Protein AF-G4N3B2-F1 (afdb_monomer_lite)

pLDDT: mean 77.23, std 8.87, range [47.75, 88.69]

Structure (mmCIF, N/CA/C/O backbone):
data_AF-G4N3B2-F1
#
_entry.id   AF-G4N3B2-F1
#
loop_
_atom_site.group_PDB
_atom_site.id
_atom_site.type_symbol
_atom_site.label_atom_id
_atom_site.label_alt_id
_atom_site.label_comp_id
_atom_site.label_asym_id
_atom_site.label_entity_id
_atom_site.label_seq_id
_atom_site.pdbx_PDB_ins_code
_atom_site.Cartn_x
_atom_site.Cartn_y
_atom_site.Cartn_z
_atom_site.occupancy
_atom_site.B_iso_or_equiv
_atom_site.auth_seq_id
_atom_site.auth_comp_id
_atom_site.auth_asym_id
_atom_site.auth_atom_id
_atom_site.pdbx_PDB_model_num
ATOM 1 N N . MET A 1 1 ? 13.151 17.001 28.930 1.00 49.22 1 MET A N 1
ATOM 2 C CA . MET A 1 1 ? 12.541 16.003 28.019 1.00 49.22 1 MET A CA 1
ATOM 3 C C . MET A 1 1 ? 11.119 15.711 28.485 1.00 49.22 1 MET A C 1
ATOM 5 O O . MET A 1 1 ? 10.947 15.060 29.506 1.00 49.22 1 MET A O 1
ATOM 9 N N . GLY A 1 2 ? 10.103 16.252 27.807 1.00 47.75 2 GLY A N 1
ATOM 10 C CA . GLY A 1 2 ? 8.700 15.987 28.148 1.00 47.75 2 GLY A CA 1
ATOM 11 C C . GLY A 1 2 ? 8.287 14.597 27.664 1.00 47.75 2 GLY A C 1
ATOM 12 O O . GLY A 1 2 ? 8.437 14.290 26.484 1.00 47.75 2 GLY A O 1
ATOM 13 N N . LYS A 1 3 ? 7.793 13.736 28.561 1.00 58.12 3 LYS A N 1
ATOM 14 C CA . LYS A 1 3 ? 7.193 12.451 28.174 1.00 58.12 3 LYS A CA 1
ATOM 15 C C . LYS A 1 3 ? 5.912 12.746 27.388 1.00 58.12 3 LYS A C 1
ATOM 17 O O . LYS A 1 3 ? 4.936 13.203 27.973 1.00 58.12 3 LYS A O 1
ATOM 22 N N . ILE A 1 4 ? 5.901 12.476 26.082 1.00 57.78 4 ILE A N 1
ATOM 23 C CA . ILE A 1 4 ? 4.668 12.478 25.283 1.00 57.78 4 ILE A CA 1
ATOM 24 C C . ILE A 1 4 ? 3.882 11.222 25.682 1.00 57.78 4 ILE A C 1
ATOM 26 O O . ILE A 1 4 ? 4.074 10.137 25.134 1.00 57.78 4 ILE A O 1
ATOM 30 N N . GLY A 1 5 ? 3.067 11.342 26.728 1.00 59.50 5 GLY A N 1
ATOM 31 C CA . GLY A 1 5 ? 2.179 10.278 27.182 1.00 59.50 5 GLY A CA 1
ATOM 32 C C . GLY A 1 5 ? 0.982 10.137 26.245 1.00 59.50 5 GLY A C 1
ATOM 33 O O . GLY A 1 5 ? 0.386 11.130 25.836 1.00 59.50 5 GLY A O 1
ATOM 34 N N . ARG A 1 6 ? 0.603 8.900 25.909 1.00 66.56 6 ARG A N 1
ATOM 35 C CA . ARG A 1 6 ? -0.674 8.637 25.232 1.00 66.56 6 ARG A CA 1
ATOM 36 C C . ARG A 1 6 ? -1.821 8.829 26.221 1.00 66.56 6 ARG A C 1
ATOM 38 O O . ARG A 1 6 ? -1.871 8.134 27.234 1.00 66.56 6 ARG A O 1
ATOM 45 N N . SER A 1 7 ? -2.759 9.708 25.891 1.00 76.38 7 SER A N 1
ATOM 46 C CA . SER A 1 7 ? -3.965 9.936 26.687 1.00 76.38 7 SER A CA 1
ATOM 47 C C . SER A 1 7 ? -4.991 8.811 26.488 1.00 76.38 7 SER A C 1
ATOM 49 O O . SER A 1 7 ? -5.120 8.239 25.398 1.00 76.38 7 SER A O 1
ATOM 51 N N . LYS A 1 8 ? -5.731 8.477 27.553 1.00 82.81 8 LYS A N 1
ATOM 52 C CA . LYS A 1 8 ? -6.856 7.531 27.522 1.00 82.81 8 LYS A CA 1
ATOM 53 C C . LYS A 1 8 ? -8.129 8.270 27.928 1.00 82.81 8 LYS A C 1
ATOM 55 O O . LYS A 1 8 ? -8.163 8.855 29.004 1.00 82.81 8 LYS A O 1
ATOM 60 N N . LYS A 1 9 ? -9.158 8.237 27.079 1.00 83.31 9 LYS A N 1
ATOM 61 C CA . LYS A 1 9 ? -10.508 8.729 27.397 1.00 83.31 9 LYS A CA 1
ATOM 62 C C . LYS A 1 9 ? -11.452 7.534 27.486 1.00 83.31 9 LYS A C 1
ATOM 64 O O . LYS A 1 9 ? -11.448 6.684 26.595 1.00 83.31 9 LYS A O 1
ATOM 69 N N . SER A 1 10 ? -12.224 7.439 28.563 1.00 85.12 10 SER A N 1
ATOM 70 C CA . SER A 1 10 ? -13.196 6.360 28.740 1.00 85.12 10 SER A CA 1
ATOM 71 C C . SER A 1 10 ? -14.454 6.815 29.458 1.00 85.12 10 SER A C 1
ATOM 73 O O . SER A 1 10 ? -14.372 7.675 30.328 1.00 85.12 10 SER A O 1
ATOM 75 N N . GLY A 1 11 ? -15.585 6.204 29.120 1.00 80.44 11 GLY A N 1
ATOM 76 C CA . GLY A 1 11 ? -16.902 6.538 29.658 1.00 80.44 11 GLY A CA 1
ATOM 77 C C . GLY A 1 11 ? -17.883 5.377 29.500 1.00 80.44 11 GLY A C 1
ATOM 78 O O . GLY A 1 11 ? -17.584 4.396 28.818 1.00 80.44 11 GLY A O 1
ATOM 79 N N . GLY A 1 12 ? -19.024 5.478 30.182 1.00 77.88 12 GLY A N 1
ATOM 80 C CA . GLY A 1 12 ? -20.102 4.488 30.146 1.00 77.88 12 GLY A CA 1
ATOM 81 C C . GLY A 1 12 ? -20.950 4.609 28.880 1.00 77.88 12 GLY A C 1
ATOM 82 O O . GLY A 1 12 ? -20.452 4.389 27.777 1.00 77.88 12 GLY A O 1
ATOM 83 N N . SER A 1 13 ? -22.232 4.928 29.045 1.00 83.69 13 SER A N 1
ATOM 84 C CA . SER A 1 13 ? -23.177 5.158 27.948 1.00 83.69 13 SER A CA 1
ATOM 85 C C . SER A 1 13 ? -23.169 6.614 27.470 1.00 83.69 13 SER A C 1
ATOM 87 O O . SER A 1 13 ? -23.124 7.508 28.313 1.00 83.69 13 SER A O 1
ATOM 89 N N . GLY A 1 14 ? -23.276 6.853 26.159 1.00 78.56 14 GLY A N 1
ATOM 90 C CA . GLY A 1 14 ? -23.438 8.200 25.590 1.00 78.56 14 GLY A CA 1
ATOM 91 C C . GLY A 1 14 ? -22.167 9.050 25.635 1.00 78.56 14 GLY A C 1
ATOM 92 O O . GLY A 1 14 ? -22.231 10.251 25.876 1.00 78.56 14 GLY A O 1
ATOM 93 N N . LEU A 1 15 ? -20.991 8.428 25.515 1.00 81.88 15 LEU A N 1
ATOM 94 C CA . LEU A 1 15 ? -19.733 9.171 25.522 1.00 81.88 15 LEU A CA 1
ATOM 95 C C . LEU A 1 15 ? -19.522 9.826 24.154 1.00 81.88 15 LEU A C 1
ATOM 97 O O . LEU A 1 15 ? -19.340 9.123 23.167 1.00 81.88 15 LEU A O 1
ATOM 101 N N . GLU A 1 16 ? -19.424 11.150 24.132 1.00 85.88 16 GLU A N 1
ATOM 102 C CA . GLU A 1 16 ? -19.048 11.914 22.944 1.00 85.88 16 GLU A CA 1
ATOM 103 C C . GLU A 1 16 ? -17.583 12.352 23.032 1.00 85.88 16 GLU A C 1
ATOM 105 O O . GLU A 1 16 ? -17.129 12.932 24.025 1.00 85.88 16 GLU A O 1
ATOM 110 N N . VAL A 1 17 ? -16.803 12.066 21.990 1.00 82.44 17 VAL A N 1
ATOM 111 C CA . VAL A 1 17 ? -15.395 12.458 21.916 1.00 82.44 17 VAL A CA 1
ATOM 112 C C . VAL A 1 17 ? -15.089 13.100 20.574 1.00 82.44 17 VAL A C 1
ATOM 114 O O . VAL A 1 17 ? -15.015 12.442 19.542 1.00 82.44 17 VAL A O 1
ATOM 117 N N . VAL A 1 18 ? -14.793 14.392 20.604 1.00 84.81 18 VAL A N 1
ATOM 118 C CA . VAL A 1 18 ? -14.355 15.138 19.423 1.00 84.81 18 VAL A CA 1
ATOM 119 C C . VAL A 1 18 ? -12.834 15.286 19.439 1.00 84.81 18 VAL A C 1
ATOM 121 O O . VAL A 1 18 ? -12.244 15.584 20.480 1.00 84.81 18 VAL A O 1
ATOM 124 N N . GLY A 1 19 ? -12.196 15.069 18.288 1.00 81.00 19 GLY A N 1
ATOM 125 C CA . GLY A 1 19 ? -10.775 15.329 18.066 1.00 81.00 19 GLY A CA 1
ATOM 126 C C . GLY A 1 19 ? -9.864 14.390 18.854 1.00 81.00 19 GLY A C 1
ATOM 127 O O . GLY A 1 19 ? -9.395 14.701 19.952 1.00 81.00 19 GLY A O 1
ATOM 128 N N . VAL A 1 20 ? -9.575 13.224 18.281 1.00 84.00 20 VAL A N 1
ATOM 129 C CA . VAL A 1 20 ? -8.753 12.189 18.916 1.00 84.00 20 VAL A CA 1
ATOM 130 C C . VAL A 1 20 ? -7.487 11.964 18.109 1.00 84.00 20 VAL A C 1
ATOM 132 O O . VAL A 1 20 ? -7.537 11.489 16.978 1.00 84.00 20 VAL A O 1
ATOM 135 N N . ILE A 1 21 ? -6.334 12.249 18.716 1.00 86.12 21 ILE A N 1
ATOM 136 C CA . ILE A 1 21 ? -5.026 12.063 18.082 1.00 86.12 21 ILE A CA 1
ATOM 137 C C . ILE A 1 21 ? -4.140 11.188 18.970 1.00 86.12 21 ILE A C 1
ATOM 139 O O . ILE A 1 21 ? -3.985 11.445 20.167 1.00 86.12 21 ILE A O 1
ATOM 143 N N . GLY A 1 22 ? -3.568 10.129 18.387 1.00 85.12 22 GLY A N 1
ATOM 144 C CA . GLY A 1 22 ? -2.555 9.275 19.021 1.00 85.12 22 GLY A CA 1
ATOM 145 C C . GLY A 1 22 ? -2.985 8.571 20.316 1.00 85.12 22 GLY A C 1
ATOM 146 O O . GLY A 1 22 ? -2.128 8.120 21.080 1.00 85.12 22 GLY A O 1
ATOM 147 N N . SER A 1 23 ? -4.289 8.484 20.584 1.00 86.00 23 SER A N 1
ATOM 148 C CA . SER A 1 23 ? -4.852 8.182 21.907 1.00 86.00 23 SER A CA 1
ATOM 149 C C . SER A 1 23 ? -5.715 6.915 21.896 1.00 86.00 23 SER A C 1
ATOM 151 O O . SER A 1 23 ? -5.984 6.325 20.845 1.00 86.00 23 SER A O 1
ATOM 153 N N . ARG A 1 24 ? -6.132 6.452 23.083 1.00 87.50 24 ARG A N 1
ATOM 154 C CA . ARG A 1 24 ? -7.116 5.362 23.218 1.00 87.50 24 ARG A CA 1
ATOM 155 C C . ARG A 1 24 ? -8.447 5.913 23.712 1.00 87.50 24 ARG A C 1
ATOM 157 O O . ARG A 1 24 ? -8.476 6.606 24.726 1.00 87.50 24 ARG A O 1
ATOM 164 N N . VAL A 1 25 ? -9.525 5.562 23.025 1.00 85.69 25 VAL A N 1
ATOM 165 C CA . VAL A 1 25 ? -10.894 5.915 23.404 1.00 85.69 25 VAL A CA 1
ATOM 166 C C . VAL A 1 25 ? -11.687 4.635 23.586 1.00 85.69 25 VAL A C 1
ATOM 168 O O . VAL A 1 25 ? -11.671 3.776 22.707 1.00 85.69 25 VAL A O 1
ATOM 171 N N . SER A 1 26 ? -12.342 4.485 24.734 1.00 87.88 26 SER A N 1
ATOM 172 C CA . SER A 1 26 ? -13.183 3.322 25.007 1.00 87.88 26 SER A CA 1
ATOM 173 C C . SER A 1 26 ? -14.513 3.716 25.636 1.00 87.88 26 SER A C 1
ATOM 175 O O . SER A 1 26 ? -14.509 4.383 26.666 1.00 87.88 26 SER A O 1
ATOM 177 N N . GLY A 1 27 ? -15.623 3.268 25.063 1.00 83.06 27 GLY A N 1
ATOM 178 C CA . GLY A 1 27 ? -16.973 3.561 25.543 1.00 83.06 27 GLY A CA 1
ATOM 179 C C . GLY A 1 27 ? -17.822 2.301 25.646 1.00 83.06 27 GLY A C 1
ATOM 180 O O . GLY A 1 27 ? -17.525 1.293 25.001 1.00 83.06 27 GLY A O 1
ATOM 181 N N . GLY A 1 28 ? -18.858 2.357 26.479 1.00 82.12 28 GLY A N 1
ATOM 182 C CA . GLY A 1 28 ? -19.883 1.324 26.581 1.00 82.12 28 GLY A CA 1
ATOM 183 C C . GLY A 1 28 ? -20.838 1.384 25.390 1.00 82.12 28 GLY A C 1
ATOM 184 O O . GLY A 1 28 ? -20.466 1.036 24.272 1.00 82.12 28 GLY A O 1
ATOM 185 N N . SER A 1 29 ? -22.079 1.798 25.629 1.00 85.38 29 SER A N 1
ATOM 186 C CA . SER A 1 29 ? -23.110 1.960 24.600 1.00 85.38 29 SER A CA 1
ATOM 187 C C . SER A 1 29 ? -23.185 3.402 24.079 1.00 85.38 29 SER A C 1
ATOM 189 O O . SER A 1 29 ? -23.018 4.332 24.859 1.00 85.38 29 SER A O 1
ATOM 191 N N . GLY A 1 30 ? -23.460 3.612 22.789 1.00 81.12 30 GLY A N 1
ATOM 192 C CA . GLY A 1 30 ? -23.649 4.961 22.233 1.00 81.12 30 GLY A CA 1
ATOM 193 C C . GLY A 1 30 ? -22.381 5.813 22.311 1.00 81.12 30 GLY A C 1
ATOM 194 O O . GLY A 1 30 ? -22.414 6.917 22.840 1.00 81.12 30 GLY A O 1
ATOM 195 N N . LEU A 1 31 ? -21.232 5.254 21.922 1.00 83.88 31 LEU A N 1
ATOM 196 C CA . LEU A 1 31 ? -19.988 6.021 21.854 1.00 83.88 31 LEU A CA 1
ATOM 197 C C . LEU A 1 31 ? -19.954 6.737 20.509 1.00 83.88 31 LEU A C 1
ATOM 199 O O . LEU A 1 31 ? -19.919 6.071 19.479 1.00 83.88 31 LEU A O 1
ATOM 203 N N . GLU A 1 32 ? -19.874 8.057 20.534 1.00 85.88 32 GLU A N 1
ATOM 204 C CA . GLU A 1 32 ? -19.758 8.882 19.339 1.00 85.88 32 GLU A CA 1
ATOM 205 C C . GLU A 1 32 ? -18.375 9.522 19.299 1.00 85.88 32 GLU A C 1
ATOM 207 O O . GLU A 1 32 ? -17.936 10.177 20.248 1.00 85.88 32 GLU A O 1
ATOM 212 N N . VAL A 1 33 ? -17.638 9.303 18.213 1.00 83.12 33 VAL A N 1
ATOM 213 C CA . VAL A 1 33 ? -16.293 9.853 18.057 1.00 83.12 33 VAL A CA 1
ATOM 214 C C . VAL A 1 33 ? -16.138 10.535 16.711 1.00 83.12 33 VAL A C 1
ATOM 216 O O . VAL A 1 33 ? -16.242 9.910 15.660 1.00 83.12 33 VAL A O 1
ATOM 219 N N . VAL A 1 34 ? -15.797 11.817 16.735 1.00 85.31 34 VAL A N 1
ATOM 220 C CA . VAL A 1 34 ? -15.620 12.617 15.521 1.00 85.31 34 VAL A CA 1
ATOM 221 C C . VAL A 1 34 ? -14.159 13.026 15.382 1.00 85.31 34 VAL A C 1
ATOM 223 O O . VAL A 1 34 ? -13.573 13.593 16.303 1.00 85.31 34 VAL A O 1
ATOM 226 N N . GLY A 1 35 ? -13.565 12.752 14.221 1.00 84.19 35 GLY A N 1
ATOM 227 C CA . GLY A 1 35 ? -12.198 13.135 13.877 1.00 84.19 35 GLY A CA 1
ATOM 228 C C . GLY A 1 35 ? -11.152 12.324 14.638 1.00 84.19 35 GLY A C 1
ATOM 229 O O . GLY A 1 35 ? -10.630 12.756 15.667 1.00 84.19 35 GLY A O 1
ATOM 230 N N . VAL A 1 36 ? -10.816 11.145 14.115 1.00 85.06 36 VAL A N 1
ATOM 231 C CA . VAL A 1 36 ? -9.905 10.183 14.747 1.00 85.06 36 VAL A CA 1
ATOM 232 C C . VAL A 1 36 ? -8.666 9.967 13.889 1.00 85.06 36 VAL A C 1
ATOM 234 O O . VAL A 1 36 ? -8.746 9.450 12.777 1.00 85.06 36 VAL A O 1
ATOM 237 N N . ILE A 1 37 ? -7.495 10.293 14.434 1.00 86.56 37 ILE A N 1
ATOM 238 C CA . ILE A 1 37 ? -6.205 10.163 13.753 1.00 86.56 37 ILE A CA 1
ATOM 239 C C . ILE A 1 37 ? -5.253 9.318 14.599 1.00 86.56 37 ILE A C 1
ATOM 241 O O . ILE A 1 37 ? -5.018 9.600 15.778 1.00 86.56 37 ILE A O 1
ATOM 245 N N . GLY A 1 38 ? -4.681 8.269 14.004 1.00 85.50 38 GLY A N 1
ATOM 246 C CA . GLY A 1 38 ? -3.644 7.447 14.637 1.00 85.50 38 GLY A CA 1
ATOM 247 C C . GLY A 1 38 ? -4.039 6.849 15.994 1.00 85.50 38 GLY A C 1
ATOM 248 O O . GLY A 1 38 ? -3.181 6.651 16.856 1.00 85.50 38 GLY A O 1
ATOM 249 N N . SER A 1 39 ? -5.332 6.610 16.221 1.00 88.69 39 SER A N 1
ATOM 250 C CA . SER A 1 39 ? -5.889 6.283 17.538 1.00 88.69 39 SER A CA 1
ATOM 251 C C . SER A 1 39 ? -6.513 4.885 17.572 1.00 88.69 39 SER A C 1
ATOM 253 O O . SER A 1 39 ? -6.721 4.244 16.539 1.00 88.69 39 SER A O 1
ATOM 255 N N . ARG A 1 40 ? -6.787 4.370 18.778 1.00 87.75 40 ARG A N 1
ATOM 256 C CA . ARG A 1 40 ? -7.572 3.136 18.965 1.00 87.75 40 ARG A CA 1
ATOM 257 C C . ARG A 1 40 ? -8.902 3.472 19.619 1.00 87.75 40 ARG A C 1
ATOM 259 O O . ARG A 1 40 ? -8.897 3.980 20.737 1.00 87.75 40 ARG A O 1
ATOM 266 N N . VAL A 1 41 ? -9.999 3.163 18.943 1.00 85.81 41 VAL A N 1
ATOM 267 C CA . VAL A 1 41 ? -11.361 3.412 19.422 1.00 85.81 41 VAL A CA 1
ATOM 268 C C . VAL A 1 41 ? -12.055 2.073 19.628 1.00 85.81 41 VAL A C 1
ATOM 270 O O . VAL A 1 41 ? -12.090 1.253 18.712 1.00 85.81 41 VAL A O 1
ATOM 273 N N . SER A 1 42 ? -12.577 1.829 20.828 1.00 87.88 42 SER A N 1
ATOM 274 C CA . SER A 1 42 ? -13.339 0.622 21.148 1.00 87.88 42 SER A CA 1
ATOM 275 C C . SER A 1 42 ? -14.694 0.967 21.756 1.00 87.88 42 SER A C 1
ATOM 277 O O . SER A 1 42 ? -14.741 1.627 22.789 1.00 87.88 42 SER A O 1
ATOM 279 N N . GLY A 1 43 ? -15.778 0.496 21.157 1.00 84.75 43 GLY A N 1
ATOM 280 C CA . GLY A 1 43 ? -17.136 0.687 21.661 1.00 84.75 43 GLY A CA 1
ATOM 281 C C . GLY A 1 43 ? -17.844 -0.645 21.871 1.00 84.75 43 GLY A C 1
ATOM 282 O O . GLY A 1 43 ? -17.533 -1.632 21.201 1.00 84.75 43 GLY A O 1
ATOM 283 N N . GLY A 1 44 ? -18.793 -0.670 22.801 1.00 83.50 44 GLY A N 1
ATOM 284 C CA . GLY A 1 44 ? -19.780 -1.734 22.929 1.00 83.50 44 GLY A CA 1
ATOM 285 C C . GLY A 1 44 ? -20.813 -1.648 21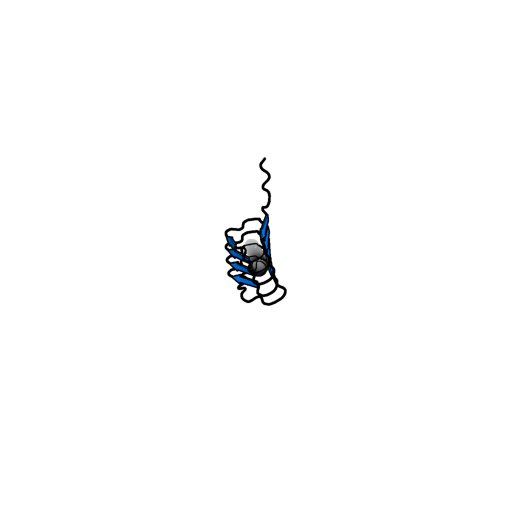.804 1.00 83.50 44 GLY A C 1
ATOM 286 O O . GLY A 1 44 ? -20.488 -1.858 20.638 1.00 83.50 44 GLY A O 1
ATOM 287 N N . SER A 1 45 ? -22.071 -1.371 22.137 1.00 84.12 45 SER A N 1
ATOM 288 C CA . SER A 1 45 ? -23.175 -1.267 21.171 1.00 84.12 45 SER A CA 1
ATOM 289 C C . SER A 1 45 ? -23.397 0.171 20.690 1.00 84.12 45 SER A C 1
ATOM 291 O O . SER A 1 45 ? -23.410 1.074 21.520 1.00 84.12 45 SER A O 1
ATOM 293 N N . GLY A 1 46 ? -23.654 0.390 19.397 1.00 79.25 46 GLY A N 1
ATOM 294 C CA . GLY A 1 46 ? -23.933 1.728 18.854 1.00 79.25 46 GLY A CA 1
ATOM 295 C C . GLY A 1 46 ? -22.701 2.631 18.880 1.00 79.25 46 GLY A C 1
ATOM 296 O O . GLY A 1 46 ? -22.728 3.698 19.477 1.00 79.25 46 GLY A O 1
ATOM 297 N N . LEU A 1 47 ? -21.577 2.146 18.348 1.00 82.88 47 LEU A N 1
ATOM 298 C CA . LEU A 1 47 ? -20.380 2.969 18.183 1.00 82.88 47 LEU A CA 1
ATOM 299 C C . LEU A 1 47 ? -20.492 3.712 16.857 1.00 82.88 47 LEU A C 1
ATOM 301 O O . LEU A 1 47 ? -20.497 3.067 15.811 1.00 82.88 47 LEU A O 1
ATOM 305 N N . GLU A 1 48 ? -20.493 5.034 16.907 1.00 84.62 48 GLU A N 1
ATOM 306 C CA . GLU A 1 48 ? -20.494 5.891 15.732 1.00 84.62 48 GLU A CA 1
ATOM 307 C C . GLU A 1 48 ? -19.161 6.624 15.641 1.00 84.62 48 GLU A C 1
ATOM 309 O O . GLU A 1 48 ? -18.727 7.296 16.577 1.00 84.62 48 GLU A O 1
ATOM 314 N N . VAL A 1 49 ? -18.458 6.459 14.521 1.00 78.88 49 VAL A N 1
ATOM 315 C CA . VAL A 1 49 ? -17.186 7.140 14.294 1.00 78.88 49 VAL A CA 1
ATOM 316 C C . VAL A 1 49 ? -17.183 7.830 12.942 1.00 78.88 49 VAL A C 1
ATOM 318 O O . VAL A 1 49 ? -17.346 7.196 11.901 1.00 78.88 49 VAL A O 1
ATOM 321 N N . VAL A 1 50 ? -16.927 9.132 12.947 1.00 82.25 50 VAL A N 1
ATOM 322 C CA . VAL A 1 50 ? -16.889 9.956 11.737 1.00 82.25 50 VAL A CA 1
ATOM 323 C C . VAL A 1 50 ? -15.472 10.472 11.515 1.00 82.25 50 VAL A C 1
ATOM 325 O O . VAL A 1 50 ? -14.876 11.057 12.416 1.00 82.25 50 VAL A O 1
ATOM 328 N N . GLY A 1 51 ? -14.928 10.267 10.315 1.00 79.81 51 GLY A N 1
ATOM 329 C CA . GLY A 1 51 ? -13.620 10.782 9.908 1.00 79.81 51 GLY A CA 1
ATOM 330 C C . GLY A 1 51 ? -12.464 10.047 10.585 1.00 79.81 51 GLY A C 1
ATOM 331 O O . GLY A 1 51 ? -11.921 10.502 11.591 1.00 79.81 51 GLY A O 1
ATOM 332 N N . VAL A 1 52 ? -12.068 8.902 10.025 1.00 80.88 52 VAL A N 1
ATOM 333 C CA . VAL A 1 52 ? -11.071 7.999 10.616 1.00 80.88 52 VAL A CA 1
ATOM 334 C C . VAL A 1 52 ? -9.850 7.850 9.716 1.00 80.88 52 VAL A C 1
ATOM 336 O O . VAL A 1 52 ? -9.938 7.312 8.611 1.00 80.88 52 VAL A O 1
ATOM 339 N N . ILE A 1 53 ? -8.684 8.253 10.221 1.00 83.06 53 ILE A N 1
ATOM 340 C CA . ILE A 1 53 ? -7.405 8.195 9.506 1.00 83.06 53 ILE A CA 1
ATOM 341 C C . ILE A 1 53 ? -6.384 7.389 10.312 1.00 83.06 53 ILE A C 1
ATOM 343 O O . ILE A 1 53 ? -6.133 7.667 11.487 1.00 83.06 53 ILE A O 1
ATOM 347 N N . GLY A 1 54 ? -5.774 6.380 9.684 1.00 81.69 54 GLY A N 1
ATOM 348 C CA . GLY A 1 54 ? -4.674 5.603 10.272 1.00 81.69 54 GLY A CA 1
ATOM 349 C C . GLY A 1 54 ? -4.983 4.970 11.637 1.00 81.69 54 GLY A C 1
ATOM 350 O O . GLY A 1 54 ? -4.079 4.795 12.452 1.00 81.69 54 GLY A O 1
ATOM 351 N N . SER A 1 55 ? -6.251 4.679 11.927 1.00 85.44 55 SER A N 1
ATOM 352 C CA . SER A 1 55 ? -6.721 4.290 13.262 1.00 85.44 55 SER A CA 1
ATOM 353 C C . SER A 1 55 ? -7.216 2.841 13.301 1.00 85.44 55 SER A C 1
ATOM 355 O O . SER A 1 55 ? -7.399 2.195 12.268 1.00 85.44 55 SER A O 1
ATOM 357 N N . ARG A 1 56 ? -7.414 2.295 14.506 1.00 85.25 56 ARG A N 1
ATOM 358 C CA . ARG A 1 56 ? -8.077 0.996 14.706 1.00 85.25 56 ARG A CA 1
ATOM 359 C C . ARG A 1 56 ? -9.394 1.200 15.435 1.00 85.25 56 ARG A C 1
ATOM 361 O O . ARG A 1 56 ? -9.378 1.670 16.570 1.00 85.25 56 ARG A O 1
ATOM 368 N N . VAL A 1 57 ? -10.499 0.844 14.791 1.00 83.56 57 VAL A N 1
ATOM 369 C CA . VAL A 1 57 ? -11.849 0.994 15.342 1.00 83.56 57 VAL A CA 1
ATOM 370 C C . VAL A 1 57 ? -12.450 -0.390 15.549 1.00 83.56 57 VAL A C 1
ATOM 372 O O . VAL A 1 57 ? -12.544 -1.180 14.612 1.00 83.56 57 VAL A O 1
ATOM 375 N N . SER A 1 58 ? -12.835 -0.691 16.784 1.00 85.94 58 SER A N 1
ATOM 376 C CA . SER A 1 58 ? -13.496 -1.943 17.151 1.00 85.94 58 SER A CA 1
ATOM 377 C C . SER A 1 58 ? -14.842 -1.666 17.803 1.00 85.94 58 SER A C 1
ATOM 379 O O . SER A 1 58 ? -14.897 -0.899 18.760 1.00 85.94 58 SER A O 1
ATOM 381 N N . GLY A 1 59 ? -15.908 -2.291 17.311 1.00 82.69 59 GLY A N 1
ATOM 382 C CA . GLY A 1 59 ? -17.263 -2.119 17.837 1.00 82.69 59 GLY A CA 1
ATOM 383 C C . GLY A 1 59 ? -17.979 -3.449 18.052 1.00 82.69 59 GLY A C 1
ATOM 384 O O . GLY A 1 59 ? -17.675 -4.449 17.397 1.00 82.69 59 GLY A O 1
ATOM 385 N N . GLY A 1 60 ? -18.931 -3.466 18.978 1.00 81.44 60 GLY A N 1
ATOM 386 C CA . GLY A 1 60 ? -19.915 -4.532 19.125 1.00 81.44 60 GLY A CA 1
ATOM 387 C C . GLY A 1 60 ? -21.008 -4.438 18.058 1.00 81.44 60 GLY A C 1
ATOM 388 O O . GLY A 1 60 ? -20.723 -4.363 16.864 1.00 81.44 60 GLY A O 1
ATOM 389 N N . SER A 1 61 ? -22.269 -4.494 18.484 1.00 79.62 61 SER A N 1
ATOM 390 C CA . SER A 1 61 ? -23.438 -4.420 17.604 1.00 79.62 61 SER A CA 1
ATOM 391 C C . SER A 1 61 ? -23.752 -2.982 17.184 1.00 79.62 61 SER A C 1
ATOM 393 O O . SER A 1 61 ? -23.860 -2.114 18.048 1.00 79.62 61 SER A O 1
ATOM 395 N N . GLY A 1 62 ? -23.971 -2.740 15.887 1.00 73.25 62 GLY A N 1
ATOM 396 C CA . GLY A 1 62 ? -24.350 -1.411 15.379 1.00 73.25 62 GLY A CA 1
ATOM 397 C C . GLY A 1 62 ? -23.169 -0.445 15.299 1.00 73.25 62 GLY A C 1
ATOM 398 O O . GLY A 1 62 ? -23.269 0.694 15.733 1.00 73.25 62 GLY A O 1
ATOM 399 N N . LEU A 1 63 ? -22.027 -0.934 14.813 1.00 77.75 63 LEU A N 1
ATOM 400 C CA . LEU A 1 63 ? -20.871 -0.098 14.507 1.00 77.75 63 LEU A CA 1
ATOM 401 C C . LEU A 1 63 ? -21.120 0.671 13.205 1.00 77.75 63 LEU A C 1
ATOM 403 O O . LEU A 1 63 ? -21.300 0.066 12.143 1.00 77.75 63 LEU A O 1
ATOM 407 N N . GLU A 1 64 ? -21.044 1.993 13.271 1.00 80.56 64 GLU A N 1
ATOM 408 C CA . GLU A 1 64 ? -21.151 2.881 12.121 1.00 80.56 64 GLU A CA 1
ATOM 409 C C . GLU A 1 64 ? -19.854 3.670 11.962 1.00 80.56 64 GLU A C 1
ATOM 411 O O . GLU A 1 64 ? -19.420 4.364 12.879 1.00 80.56 64 GLU A O 1
ATOM 416 N N . VAL A 1 65 ? -19.189 3.537 10.807 1.00 73.19 65 VAL A N 1
ATOM 417 C CA . VAL A 1 65 ? -17.962 4.291 10.531 1.00 73.19 65 VAL A CA 1
ATOM 418 C C . VAL A 1 65 ? -18.054 5.005 9.194 1.00 73.19 65 VAL A C 1
ATOM 420 O O . VAL A 1 65 ? -18.035 4.399 8.120 1.00 73.19 65 VAL A O 1
ATOM 423 N N . VAL A 1 66 ? -18.098 6.328 9.250 1.00 72.50 66 VAL A N 1
ATOM 424 C CA . VAL A 1 66 ? -18.184 7.173 8.064 1.00 72.50 66 VAL A CA 1
ATOM 425 C C . VAL A 1 66 ? -16.807 7.746 7.764 1.00 72.50 66 VAL A C 1
ATOM 427 O O . VAL A 1 66 ? -16.131 8.247 8.654 1.00 72.50 66 VAL A O 1
ATOM 430 N N . GLU A 1 67 ? -16.408 7.662 6.492 1.00 71.12 67 GLU A N 1
ATOM 431 C CA . GLU A 1 67 ? -15.153 8.215 5.970 1.00 71.12 67 GLU A CA 1
ATOM 432 C C . GLU A 1 67 ? -13.888 7.607 6.602 1.00 71.12 67 GLU A C 1
ATOM 434 O O . GLU A 1 67 ? -13.355 8.074 7.606 1.00 71.12 67 GLU A O 1
ATOM 439 N N . VAL A 1 68 ? -13.393 6.527 5.984 1.00 73.00 68 VAL A N 1
ATOM 440 C CA . VAL A 1 68 ? -12.270 5.740 6.509 1.00 73.00 68 VAL A CA 1
ATOM 441 C C . VAL A 1 68 ? -11.104 5.724 5.533 1.00 73.00 68 VAL A C 1
ATOM 443 O O . VAL A 1 68 ? -11.220 5.190 4.426 1.00 73.00 68 VAL A O 1
ATOM 446 N N . ILE A 1 69 ? -9.955 6.225 5.983 1.00 76.75 69 ILE A N 1
ATOM 447 C CA . ILE A 1 69 ? -8.692 6.226 5.243 1.00 76.75 69 ILE A CA 1
ATOM 448 C C . ILE A 1 69 ? -7.653 5.441 6.035 1.00 76.75 69 ILE A C 1
ATOM 450 O O . ILE A 1 69 ? -7.384 5.719 7.205 1.00 76.75 69 ILE A O 1
ATOM 454 N N . GLY A 1 70 ? -7.060 4.431 5.402 1.00 72.31 70 GLY A N 1
ATOM 455 C CA . GLY A 1 70 ? -5.889 3.744 5.951 1.00 72.31 70 GLY A CA 1
ATOM 456 C C . GLY A 1 70 ? -6.078 3.102 7.335 1.00 72.31 70 GLY A C 1
ATOM 457 O O . GLY A 1 70 ? -5.106 2.930 8.064 1.00 72.31 70 GLY A O 1
ATOM 458 N N . SER A 1 71 ? -7.316 2.781 7.717 1.00 79.38 71 SER A N 1
ATOM 459 C CA . SER A 1 71 ? -7.678 2.351 9.074 1.00 79.38 71 SER A CA 1
ATOM 460 C C . SER A 1 71 ? -8.201 0.916 9.099 1.00 79.38 71 SER A C 1
ATOM 462 O O . SER A 1 71 ? -8.821 0.455 8.136 1.00 79.38 71 SER A O 1
ATOM 464 N N . GLY A 1 72 ? -7.960 0.214 10.208 1.00 78.38 72 GLY A N 1
ATOM 465 C CA . GLY A 1 72 ? -8.472 -1.135 10.458 1.00 78.38 72 GLY A CA 1
ATOM 466 C C . GLY A 1 72 ? -9.761 -1.077 11.268 1.00 78.38 72 GLY A C 1
ATOM 467 O O . GLY A 1 72 ? -9.728 -0.669 12.427 1.00 78.38 72 GLY A O 1
ATOM 468 N N . VAL A 1 73 ? -10.881 -1.479 10.672 1.00 77.44 73 VAL A N 1
ATOM 469 C CA . VAL A 1 73 ? -12.192 -1.512 11.335 1.00 77.44 73 VAL A CA 1
ATOM 470 C C . VAL A 1 73 ? -12.625 -2.967 11.486 1.00 77.44 73 VAL A C 1
ATOM 472 O O . VAL A 1 73 ? -12.544 -3.730 10.528 1.00 77.44 73 VAL A O 1
ATOM 475 N N . SER A 1 74 ? -13.045 -3.364 12.685 1.00 76.81 74 SER A N 1
ATOM 476 C CA . SER A 1 74 ? -13.509 -4.727 12.979 1.00 76.81 74 SER A CA 1
ATOM 477 C C . SER A 1 74 ? -14.727 -4.693 13.900 1.00 76.81 74 SER A C 1
ATOM 479 O O . SER A 1 74 ? -14.681 -4.026 14.932 1.00 76.81 74 SER A O 1
ATOM 481 N N . GLY A 1 75 ? -15.788 -5.434 13.574 1.00 75.38 75 GLY A N 1
ATOM 482 C CA . GLY A 1 75 ? -16.996 -5.506 14.401 1.00 75.38 75 GLY A CA 1
ATOM 483 C C . G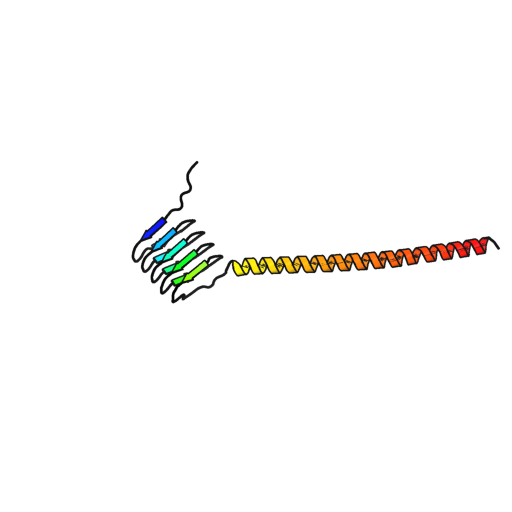LY A 1 75 ? -17.626 -6.895 14.418 1.00 75.38 75 GLY A C 1
ATOM 484 O O . GLY A 1 75 ? -17.464 -7.660 13.469 1.00 75.38 75 GLY A O 1
ATOM 485 N N . ARG A 1 76 ? -18.312 -7.232 15.519 1.00 64.81 76 ARG A N 1
ATOM 486 C CA . ARG A 1 76 ? -18.877 -8.577 15.757 1.00 64.81 76 ARG A CA 1
ATOM 487 C C . ARG A 1 76 ? -20.234 -8.788 15.066 1.00 64.81 76 ARG A C 1
ATOM 489 O O . ARG A 1 76 ? -20.553 -9.923 14.736 1.00 64.81 76 ARG A O 1
ATOM 496 N N . ALA A 1 77 ? -21.009 -7.717 14.838 1.00 54.25 77 ALA A N 1
ATOM 497 C CA . ALA A 1 77 ? -22.268 -7.732 14.081 1.00 54.25 77 ALA A CA 1
ATOM 498 C C . ALA A 1 77 ? -22.720 -6.307 13.673 1.00 54.25 77 ALA A C 1
ATOM 500 O O . ALA A 1 77 ? -22.678 -5.388 14.486 1.00 54.25 77 ALA A O 1
ATOM 501 N N . GLY A 1 78 ? -23.225 -6.121 12.445 1.00 55.00 78 GLY A N 1
ATOM 502 C CA . GLY A 1 78 ? -23.974 -4.909 12.061 1.00 55.00 78 GLY A CA 1
ATOM 503 C C . GLY A 1 78 ? -23.146 -3.691 11.637 1.00 55.00 78 GLY A C 1
ATOM 504 O O . GLY A 1 78 ? -23.484 -2.575 12.015 1.00 55.00 78 GLY A O 1
ATOM 505 N N . LEU A 1 79 ? -22.082 -3.889 10.856 1.00 62.25 79 LEU A N 1
ATOM 506 C CA . LEU A 1 79 ? -21.342 -2.792 10.230 1.00 62.25 79 LEU A CA 1
ATOM 507 C C . LEU A 1 79 ? -22.196 -2.160 9.115 1.00 62.25 79 LEU A C 1
ATOM 509 O O . LEU A 1 79 ? -22.335 -2.747 8.043 1.00 62.25 79 LEU A O 1
ATOM 513 N N . LYS A 1 80 ? -22.809 -0.997 9.366 1.00 64.19 80 LYS A N 1
ATOM 514 C CA . LYS A 1 80 ? -23.838 -0.446 8.458 1.00 64.19 80 LYS A CA 1
ATOM 515 C C . LYS A 1 80 ? -23.314 0.475 7.365 1.00 64.19 80 LYS A C 1
ATOM 517 O O . LYS A 1 80 ? -23.948 0.597 6.319 1.00 64.19 80 LYS A O 1
ATOM 522 N N . ARG A 1 81 ? -22.150 1.092 7.549 1.00 59.69 81 ARG A N 1
ATOM 523 C CA . ARG A 1 81 ? -21.486 1.878 6.504 1.00 59.69 81 ARG A CA 1
ATOM 524 C C . ARG A 1 81 ? -19.988 1.770 6.664 1.00 59.69 81 ARG A C 1
ATOM 526 O O . ARG A 1 81 ? -19.465 2.065 7.728 1.00 59.69 81 ARG A O 1
ATOM 533 N N . GLN A 1 82 ? -19.311 1.365 5.594 1.00 64.56 82 GLN A N 1
ATOM 534 C CA . GLN A 1 82 ? -17.874 1.541 5.480 1.00 64.56 82 GLN A CA 1
ATOM 535 C C . GLN A 1 82 ? -17.486 1.695 4.004 1.00 64.56 82 GLN A C 1
ATOM 537 O O . GLN A 1 82 ? -17.309 0.720 3.279 1.00 64.56 82 GLN A O 1
ATOM 542 N N . LYS A 1 83 ? -17.317 2.939 3.539 1.00 61.06 83 LYS A N 1
ATOM 543 C CA . LYS A 1 83 ? -16.528 3.204 2.325 1.00 61.06 83 LYS A CA 1
ATOM 544 C C . LYS A 1 83 ? -15.059 3.201 2.735 1.00 61.06 83 LYS A C 1
ATOM 546 O O . LYS A 1 83 ? -14.481 4.249 3.010 1.00 61.06 83 LYS A O 1
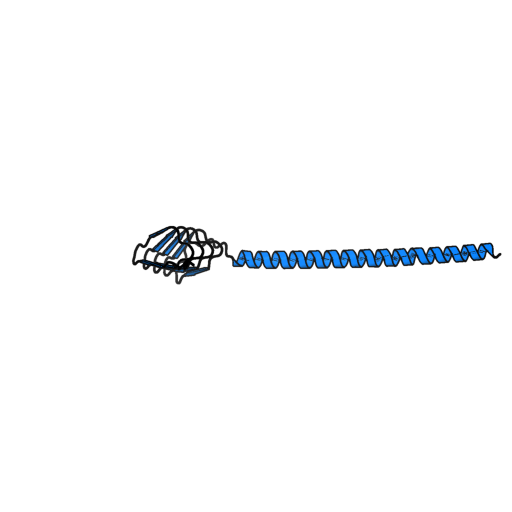ATOM 551 N N . GLN A 1 84 ? -14.483 2.010 2.874 1.00 63.34 84 GLN A N 1
ATOM 552 C CA . GLN A 1 84 ? -13.094 1.862 3.289 1.00 63.34 84 GLN A CA 1
ATOM 553 C C . GLN A 1 84 ? -12.174 2.152 2.099 1.00 63.34 84 GLN A C 1
ATOM 555 O O . GLN A 1 84 ? -12.001 1.315 1.217 1.00 63.34 84 GLN A O 1
ATOM 560 N N . LYS A 1 85 ? -11.532 3.325 2.084 1.00 63.38 85 LYS A N 1
ATOM 561 C CA . LYS A 1 85 ? -10.354 3.555 1.236 1.00 63.38 85 LYS A CA 1
ATOM 562 C C . LYS A 1 85 ? -9.152 2.958 1.975 1.00 63.38 85 LYS A C 1
ATOM 564 O O . LYS A 1 85 ? -8.416 3.639 2.691 1.00 63.38 85 LYS A O 1
ATOM 569 N N . GLY A 1 86 ? -9.065 1.629 1.939 1.00 58.88 86 GLY A N 1
ATOM 570 C CA . GLY A 1 86 ? -8.103 0.856 2.724 1.00 58.88 86 GLY A CA 1
ATOM 571 C C . GLY A 1 86 ? -6.656 1.073 2.275 1.00 58.88 86 GLY A C 1
ATOM 572 O O . GLY A 1 86 ? -6.371 1.123 1.081 1.00 58.88 86 GLY A O 1
ATOM 573 N N . LEU A 1 87 ? -5.731 1.118 3.243 1.00 55.09 87 LEU A N 1
ATOM 574 C CA . LEU A 1 87 ? -4.279 1.176 3.005 1.00 55.09 87 LEU A CA 1
ATOM 575 C C . LEU A 1 87 ? -3.785 -0.013 2.168 1.00 55.09 87 LEU A C 1
ATOM 577 O O . LEU 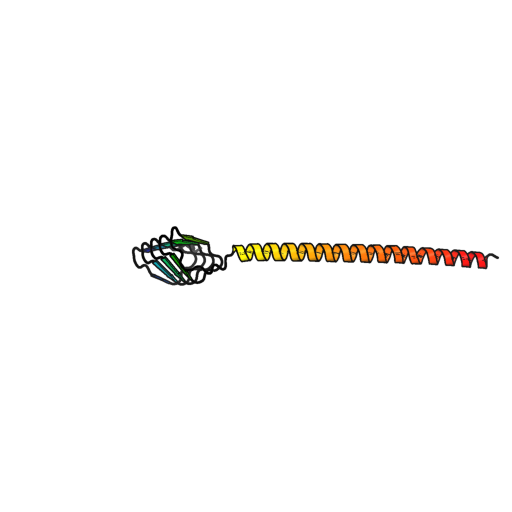A 1 87 ? -2.820 0.121 1.431 1.00 55.09 87 LEU A O 1
ATOM 581 N N . LEU A 1 88 ? -4.467 -1.160 2.263 1.00 55.22 88 LEU A N 1
ATOM 582 C CA . LEU A 1 88 ? -4.191 -2.347 1.451 1.00 55.22 88 LEU A CA 1
ATOM 583 C C . LEU A 1 88 ? -4.358 -2.060 -0.048 1.00 55.22 88 LEU A C 1
ATOM 585 O O . LEU A 1 88 ? -3.542 -2.516 -0.838 1.00 55.22 88 LEU A O 1
ATOM 589 N N . GLY A 1 89 ? -5.348 -1.248 -0.436 1.00 61.12 89 GLY A N 1
ATOM 590 C CA . GLY A 1 89 ? -5.528 -0.833 -1.830 1.00 61.12 89 GLY A CA 1
ATOM 591 C C . GLY A 1 89 ? -4.409 0.089 -2.316 1.00 61.12 89 GLY A C 1
ATOM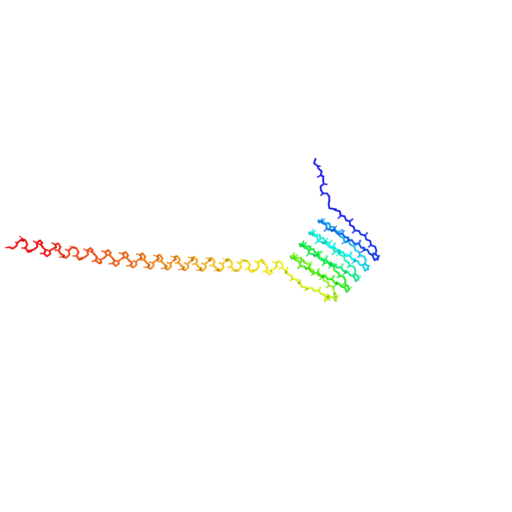 592 O O . GLY A 1 89 ? -3.953 -0.044 -3.446 1.00 61.12 89 GLY A O 1
ATOM 593 N N . LEU A 1 90 ? -3.911 0.976 -1.447 1.00 61.84 90 LEU A N 1
ATOM 594 C CA . LEU A 1 90 ? -2.786 1.859 -1.770 1.00 61.84 90 LEU A CA 1
ATOM 595 C C . LEU A 1 90 ? -1.452 1.101 -1.810 1.00 61.84 90 LEU A C 1
ATOM 597 O O . LEU A 1 90 ? -0.678 1.287 -2.739 1.00 61.84 90 LEU A O 1
ATOM 601 N N . GLY A 1 91 ? -1.189 0.220 -0.843 1.00 65.88 91 GLY A N 1
ATOM 602 C CA . GLY A 1 91 ? 0.054 -0.550 -0.766 1.00 65.88 91 GLY A CA 1
ATOM 603 C C . GLY A 1 91 ? 0.188 -1.569 -1.895 1.00 65.88 91 GLY A C 1
ATOM 604 O O . GLY A 1 91 ? 1.233 -1.637 -2.536 1.00 65.88 91 GLY A O 1
ATOM 605 N N . LEU A 1 92 ? -0.881 -2.317 -2.187 1.00 66.06 92 LEU A N 1
ATOM 606 C CA . LEU A 1 92 ? -0.892 -3.260 -3.307 1.00 66.06 92 LEU A CA 1
ATOM 607 C C . LEU A 1 92 ? -0.922 -2.529 -4.655 1.00 66.06 92 LEU A C 1
ATOM 609 O O . LEU A 1 92 ? -0.199 -2.921 -5.565 1.00 66.06 92 LEU A O 1
ATOM 613 N N . GLY A 1 93 ? -1.695 -1.445 -4.778 1.00 71.31 93 GLY A N 1
ATOM 614 C CA . GLY A 1 93 ? -1.783 -0.663 -6.014 1.00 71.31 93 GLY A CA 1
ATOM 615 C C . GLY A 1 93 ? -0.463 0.010 -6.391 1.00 71.31 93 GLY A C 1
ATOM 616 O O . GLY A 1 93 ? -0.037 -0.081 -7.540 1.00 71.31 93 GLY A O 1
ATOM 617 N N . LEU A 1 94 ? 0.224 0.629 -5.425 1.00 71.69 94 LEU A N 1
ATOM 618 C CA . LEU A 1 94 ? 1.534 1.242 -5.654 1.00 71.69 94 LEU A CA 1
ATOM 619 C C . LEU A 1 94 ? 2.633 0.191 -5.840 1.00 71.69 94 LEU A C 1
ATOM 621 O O . LEU A 1 94 ? 3.449 0.330 -6.746 1.00 71.69 94 LEU A O 1
ATOM 625 N N . GLY A 1 95 ? 2.647 -0.868 -5.023 1.00 77.38 95 GLY A N 1
ATOM 626 C CA . GLY A 1 95 ? 3.668 -1.915 -5.097 1.00 77.38 95 GLY A CA 1
ATOM 627 C C . GLY A 1 95 ? 3.638 -2.679 -6.420 1.00 77.38 95 GLY A C 1
ATOM 628 O O . GLY A 1 95 ? 4.674 -2.848 -7.059 1.00 77.38 95 GLY A O 1
ATOM 629 N N . LEU A 1 96 ? 2.447 -3.085 -6.869 1.00 75.88 96 LEU A N 1
ATOM 630 C CA . LEU A 1 96 ? 2.285 -3.777 -8.148 1.00 75.88 96 LEU A CA 1
ATOM 631 C C . LEU A 1 96 ? 2.423 -2.817 -9.334 1.00 75.88 96 LEU A C 1
ATOM 633 O O . LEU A 1 96 ? 3.094 -3.156 -10.304 1.00 75.88 96 LEU A O 1
ATOM 637 N N . GLY A 1 97 ? 1.841 -1.615 -9.255 1.00 80.44 97 GLY A N 1
ATOM 638 C CA . GLY A 1 97 ? 1.891 -0.633 -10.340 1.00 80.44 97 GLY A CA 1
ATOM 639 C C . GLY A 1 97 ? 3.309 -0.153 -10.647 1.00 80.44 97 GLY A C 1
ATOM 640 O O . GLY A 1 97 ? 3.720 -0.146 -11.806 1.00 80.44 97 GLY A O 1
ATOM 641 N N . LEU A 1 98 ? 4.086 0.190 -9.614 1.00 78.88 98 LEU A N 1
ATOM 642 C CA . LEU A 1 98 ? 5.475 0.621 -9.783 1.00 78.88 98 LEU A CA 1
ATOM 643 C C . LEU A 1 98 ? 6.404 -0.559 -10.080 1.00 78.88 98 LEU A C 1
ATOM 645 O O . LEU A 1 98 ? 7.251 -0.446 -10.963 1.00 78.88 98 LEU A O 1
ATOM 649 N N . GLY A 1 99 ? 6.239 -1.690 -9.386 1.00 81.81 99 GLY A N 1
ATOM 650 C CA . GLY A 1 99 ? 7.094 -2.865 -9.567 1.00 81.81 99 GLY A CA 1
ATOM 651 C C . GLY A 1 99 ? 6.994 -3.456 -10.973 1.00 81.81 99 GLY A C 1
ATOM 652 O O . GLY A 1 99 ? 8.015 -3.704 -11.612 1.00 81.81 99 GLY A O 1
ATOM 653 N N . LEU A 1 100 ? 5.772 -3.622 -11.486 1.00 78.38 100 LEU A N 1
ATOM 654 C CA . LEU A 1 100 ? 5.554 -4.137 -12.839 1.00 78.38 100 LEU A CA 1
ATOM 655 C C . LEU A 1 100 ? 5.832 -3.073 -13.904 1.00 78.38 100 LEU A C 1
ATOM 657 O O . LEU A 1 100 ? 6.482 -3.378 -14.901 1.00 78.38 100 LEU A O 1
ATOM 661 N N . GLY A 1 101 ? 5.388 -1.829 -13.693 1.00 81.50 101 GLY A N 1
ATOM 662 C CA . GLY A 1 101 ? 5.563 -0.748 -14.665 1.00 81.50 101 GLY A CA 1
ATOM 663 C C . GLY A 1 101 ? 7.032 -0.406 -14.916 1.00 81.50 101 GLY A C 1
ATOM 664 O O . GLY A 1 101 ? 7.459 -0.325 -16.067 1.00 81.50 101 GLY A O 1
ATOM 665 N N . LEU A 1 102 ? 7.827 -0.266 -13.851 1.00 78.75 102 LEU A N 1
ATOM 666 C CA . LEU A 1 102 ? 9.257 0.020 -13.973 1.00 78.75 102 LEU A CA 1
ATOM 667 C C . LEU A 1 102 ? 10.055 -1.227 -14.360 1.00 78.75 102 LEU A C 1
ATOM 669 O O . LEU A 1 102 ? 10.926 -1.137 -15.222 1.00 78.75 102 LEU A O 1
ATOM 673 N N . GLY A 1 103 ? 9.750 -2.386 -13.766 1.00 81.44 103 GLY A N 1
ATOM 674 C CA . GLY A 1 103 ? 10.479 -3.628 -14.027 1.00 81.44 103 GLY A CA 1
ATOM 675 C C . GLY A 1 103 ? 10.357 -4.094 -15.477 1.00 81.44 103 GLY A C 1
ATOM 676 O O . GLY A 1 103 ? 11.364 -4.392 -16.117 1.00 81.44 103 GLY A O 1
ATOM 677 N N . LEU A 1 104 ? 9.139 -4.098 -16.025 1.00 76.31 104 LEU A N 1
ATOM 678 C CA . LEU A 1 104 ? 8.906 -4.492 -17.416 1.00 76.31 104 LEU A CA 1
ATOM 679 C C . LEU A 1 104 ? 9.270 -3.373 -18.394 1.00 76.31 104 LEU A C 1
ATOM 681 O O . LEU A 1 104 ? 9.903 -3.646 -19.411 1.00 76.31 104 LEU A O 1
ATOM 685 N N . GLY A 1 105 ? 8.915 -2.120 -18.088 1.00 80.62 105 GLY A N 1
ATOM 686 C CA . GLY A 1 105 ? 9.162 -0.984 -18.978 1.00 80.62 105 GLY A CA 1
ATOM 687 C C . GLY A 1 105 ? 10.649 -0.711 -19.200 1.00 80.62 105 GLY A C 1
ATOM 688 O O . GLY A 1 105 ? 11.088 -0.574 -20.341 1.00 80.62 105 GLY A O 1
ATOM 689 N N . LEU A 1 106 ? 11.445 -0.690 -18.126 1.00 76.69 106 LEU A N 1
ATOM 690 C CA . LEU A 1 106 ? 12.890 -0.476 -18.230 1.00 76.69 106 LEU A CA 1
ATOM 691 C C . LEU A 1 106 ? 13.620 -1.744 -18.675 1.00 76.69 106 LEU A C 1
ATOM 693 O O . LEU A 1 106 ? 14.506 -1.660 -19.522 1.00 76.69 106 LEU A O 1
ATOM 697 N N . GLY A 1 107 ? 13.239 -2.914 -18.150 1.00 79.31 107 GLY A N 1
ATOM 698 C CA . GLY A 1 107 ? 13.896 -4.182 -18.475 1.00 79.31 107 GLY A CA 1
ATOM 699 C C . GLY A 1 107 ? 13.766 -4.558 -19.950 1.00 79.31 107 GLY A C 1
ATOM 700 O O . GLY A 1 107 ? 14.763 -4.882 -20.595 1.00 79.31 107 GLY A O 1
ATOM 701 N N . LEU A 1 108 ? 12.559 -4.459 -20.513 1.00 75.06 108 LEU A N 1
ATOM 702 C CA . LEU A 1 108 ? 12.327 -4.761 -21.926 1.00 75.06 108 LEU A CA 1
ATOM 703 C C . LEU A 1 108 ? 12.746 -3.602 -22.834 1.00 75.06 108 LEU A C 1
ATOM 705 O O . LEU A 1 108 ? 13.373 -3.842 -23.863 1.00 75.06 108 LEU A O 1
ATOM 709 N N . GLY A 1 109 ? 12.447 -2.356 -22.452 1.00 79.00 109 GLY A N 1
ATOM 710 C CA . GLY A 1 109 ? 12.754 -1.181 -23.269 1.00 79.00 109 GLY A CA 1
ATOM 711 C C . GLY A 1 109 ? 14.254 -0.964 -23.462 1.00 79.00 109 GLY A C 1
ATOM 712 O O . GLY A 1 109 ? 14.712 -0.785 -24.589 1.00 79.00 109 GLY A O 1
ATOM 713 N N . LEU A 1 110 ? 15.038 -1.040 -22.382 1.00 76.12 110 LEU A N 1
ATOM 714 C CA . LEU A 1 110 ? 16.493 -0.886 -22.461 1.00 76.12 110 LEU A CA 1
ATOM 715 C C . LEU A 1 110 ? 17.173 -2.168 -22.945 1.00 76.12 110 LEU A C 1
ATOM 717 O O . LEU A 1 110 ? 18.078 -2.092 -23.771 1.00 76.12 110 LEU A O 1
ATOM 721 N N . GLY A 1 111 ? 16.728 -3.339 -22.476 1.00 78.88 111 GLY A N 1
ATOM 722 C CA . GLY A 1 111 ? 17.332 -4.621 -22.842 1.00 78.88 111 GLY A CA 1
ATOM 723 C C . GLY A 1 111 ? 17.206 -4.936 -24.332 1.00 78.88 111 GLY A C 1
ATOM 724 O O . GLY A 1 111 ? 18.198 -5.271 -24.977 1.00 78.88 111 GLY A O 1
ATOM 725 N N . LEU A 1 112 ? 16.010 -4.770 -24.905 1.00 75.31 112 LEU A N 1
ATOM 726 C CA . LEU A 1 112 ? 15.792 -5.004 -26.334 1.00 75.31 112 LEU A CA 1
ATOM 727 C C . LEU A 1 112 ? 16.269 -3.824 -27.183 1.00 75.31 112 LEU A C 1
ATOM 729 O O . LEU A 1 112 ? 16.895 -4.043 -28.216 1.00 75.31 112 LEU A O 1
ATOM 733 N N . GLY A 1 113 ? 16.023 -2.585 -26.745 1.00 79.00 113 GLY A N 1
ATOM 734 C CA . GLY A 1 113 ? 16.404 -1.386 -27.494 1.00 79.00 113 GLY A CA 1
ATOM 735 C C . GLY A 1 113 ? 17.916 -1.244 -27.665 1.00 79.00 113 GLY A C 1
ATOM 736 O O . GLY A 1 113 ? 18.394 -1.024 -28.776 1.00 79.00 113 GLY A O 1
ATOM 737 N N . LEU A 1 114 ? 18.685 -1.430 -26.588 1.00 75.94 114 LEU A N 1
ATOM 738 C CA . LEU A 1 114 ? 20.146 -1.358 -26.650 1.00 75.94 114 LEU A CA 1
ATOM 739 C C . LEU A 1 114 ? 20.756 -2.655 -27.183 1.00 75.94 114 LEU A C 1
ATOM 741 O O . LEU A 1 114 ? 21.676 -2.594 -27.994 1.00 75.94 114 LEU A O 1
ATOM 745 N N . GLY A 1 115 ? 20.238 -3.818 -26.777 1.00 79.06 115 GLY A N 1
ATOM 746 C CA . GLY A 1 115 ? 20.772 -5.114 -27.198 1.00 79.06 115 GLY A CA 1
ATOM 747 C C . GLY A 1 115 ? 20.647 -5.348 -28.704 1.00 79.06 115 GLY A C 1
ATOM 748 O O . GLY A 1 115 ? 21.624 -5.716 -29.353 1.00 79.06 115 GLY A O 1
ATOM 749 N N . LEU A 1 116 ? 19.473 -5.078 -29.281 1.00 75.88 116 LEU A N 1
ATOM 750 C CA . LEU A 1 116 ? 19.259 -5.225 -30.722 1.00 75.88 116 LEU A CA 1
ATOM 751 C C . LEU A 1 116 ? 19.798 -4.024 -31.501 1.00 75.88 116 LEU A C 1
ATOM 753 O O . LEU A 1 116 ? 20.429 -4.215 -32.537 1.00 75.88 116 LEU A O 1
ATOM 757 N N . GLY A 1 117 ? 19.598 -2.800 -31.001 1.00 79.06 117 GLY A N 1
ATOM 758 C CA . GLY A 1 117 ? 20.029 -1.582 -31.688 1.00 79.06 117 GLY A CA 1
ATOM 759 C C . GLY A 1 117 ? 21.548 -1.481 -31.829 1.00 79.06 117 GLY A C 1
ATOM 760 O O . GLY A 1 117 ? 22.050 -1.237 -32.924 1.00 79.06 117 GLY A O 1
ATOM 761 N N . LEU A 1 118 ? 22.293 -1.725 -30.747 1.00 77.31 118 LEU A N 1
ATOM 762 C CA . LEU A 1 118 ? 23.757 -1.693 -30.786 1.00 77.31 118 LEU A CA 1
ATOM 763 C C . LEU A 1 118 ? 24.336 -2.992 -31.344 1.00 77.31 118 LEU A C 1
ATOM 765 O O . LEU A 1 118 ? 25.274 -2.937 -32.135 1.00 77.31 118 LEU A O 1
ATOM 769 N N . GLY A 1 119 ? 23.773 -4.148 -30.983 1.00 80.25 119 GLY A N 1
ATOM 770 C CA . GLY A 1 119 ? 24.272 -5.447 -31.440 1.00 80.25 119 GLY A CA 1
ATOM 771 C C . GLY A 1 119 ? 24.173 -5.620 -32.955 1.00 80.25 119 GLY A C 1
ATOM 772 O O . GLY A 1 119 ? 25.155 -5.982 -33.600 1.00 80.25 119 GLY A O 1
ATOM 773 N N . LEU A 1 120 ? 23.016 -5.302 -33.545 1.00 77.69 120 LEU A N 1
ATOM 774 C CA . LEU A 1 120 ? 22.830 -5.393 -34.996 1.00 77.69 120 LEU A CA 1
ATOM 775 C C . LEU A 1 120 ? 23.426 -4.187 -35.723 1.00 77.69 120 LEU A C 1
ATOM 777 O O . LEU A 1 120 ? 24.057 -4.365 -36.761 1.00 77.69 120 LEU A O 1
ATOM 781 N N . GLY A 1 121 ? 23.275 -2.976 -35.177 1.00 80.06 121 GLY A N 1
ATOM 782 C CA . GLY A 1 121 ? 23.786 -1.755 -35.800 1.00 80.06 121 GLY A CA 1
ATOM 783 C C . GLY A 1 121 ? 25.310 -1.740 -35.919 1.00 80.06 121 GLY A C 1
ATOM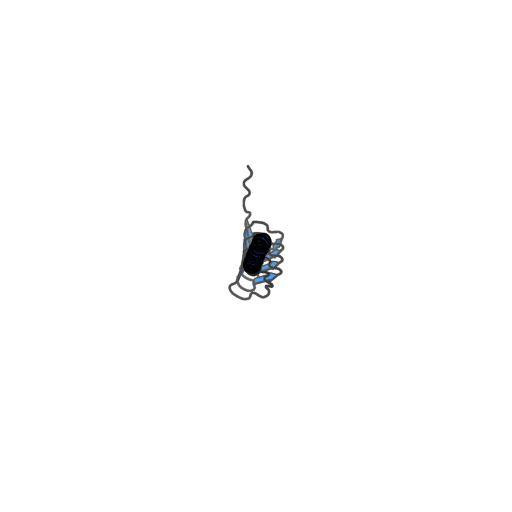 784 O O . GLY A 1 121 ? 25.841 -1.451 -36.990 1.00 80.06 121 GLY A O 1
ATOM 785 N N . LEU A 1 122 ? 26.026 -2.112 -34.854 1.00 78.75 122 LEU A N 1
ATOM 786 C CA . LEU A 1 122 ? 27.489 -2.183 -34.880 1.00 78.75 122 LEU A CA 1
ATOM 787 C C . LEU A 1 122 ? 27.987 -3.463 -35.551 1.00 78.75 122 LEU A C 1
ATOM 789 O O . LEU A 1 122 ? 28.944 -3.401 -36.316 1.00 78.75 122 LEU A O 1
ATOM 793 N N . GLY A 1 123 ? 27.334 -4.605 -35.314 1.00 80.44 123 GLY A N 1
ATOM 794 C CA . GLY A 1 123 ? 27.732 -5.883 -35.908 1.00 80.44 123 GLY A CA 1
ATOM 795 C C . GLY A 1 123 ? 27.644 -5.876 -37.434 1.00 80.44 123 GLY A C 1
ATOM 796 O O . GLY A 1 123 ? 28.590 -6.274 -38.112 1.00 80.44 123 GLY A O 1
ATOM 797 N N . LEU A 1 124 ? 26.542 -5.359 -37.986 1.00 78.88 124 LEU A N 1
ATOM 798 C CA . LEU A 1 124 ? 26.370 -5.237 -39.433 1.00 78.88 124 LEU A CA 1
ATOM 799 C C . LEU A 1 124 ? 27.097 -4.016 -39.994 1.00 78.88 124 LEU A C 1
ATOM 801 O O . LEU A 1 124 ? 27.695 -4.121 -41.055 1.00 78.88 124 LEU A O 1
ATOM 805 N N . GLY A 1 125 ? 27.097 -2.876 -39.300 1.00 80.19 125 GLY A N 1
ATOM 806 C CA . GLY A 1 125 ? 27.770 -1.669 -39.787 1.00 80.19 125 GLY A CA 1
ATOM 807 C C . GLY A 1 125 ? 29.287 -1.835 -39.903 1.00 80.19 125 GLY A C 1
ATOM 808 O O . GLY A 1 125 ? 29.873 -1.461 -40.918 1.00 80.19 125 GLY A O 1
ATOM 809 N N . LEU A 1 126 ? 29.927 -2.436 -38.896 1.00 80.44 126 LEU A N 1
ATOM 810 C CA . LEU A 1 126 ? 31.374 -2.655 -38.899 1.00 80.44 126 LEU A CA 1
ATOM 811 C C . LEU A 1 126 ? 31.779 -3.871 -39.726 1.00 80.44 126 LEU A C 1
ATOM 813 O O . LEU A 1 126 ? 32.782 -3.782 -40.425 1.00 80.44 126 LEU A O 1
ATOM 817 N N . GLY A 1 127 ? 31.007 -4.966 -39.687 1.00 80.56 127 GLY A N 1
ATOM 818 C CA . GLY A 1 127 ? 31.238 -6.130 -40.548 1.00 80.56 127 GLY A CA 1
ATOM 819 C C . GLY A 1 127 ? 31.198 -5.703 -42.012 1.00 80.56 127 GLY A C 1
ATOM 820 O O . GLY A 1 127 ? 32.252 -5.608 -42.638 1.00 80.56 127 GLY A O 1
ATOM 821 N N . LEU A 1 128 ? 29.989 -5.343 -42.463 1.00 79.62 128 LEU A N 1
ATOM 822 C CA . LEU A 1 128 ? 29.653 -4.321 -43.467 1.00 79.62 128 LEU A CA 1
ATOM 823 C C . LEU A 1 128 ? 30.806 -3.518 -44.101 1.00 79.62 128 LEU A C 1
ATOM 825 O O . LEU A 1 128 ? 31.280 -3.709 -45.223 1.00 79.62 128 LEU A O 1
ATOM 829 N N . GLY A 1 129 ? 31.185 -2.484 -43.354 1.00 80.81 129 GLY A N 1
ATOM 830 C CA . GLY A 1 129 ? 32.100 -1.453 -43.812 1.00 80.81 129 GLY A CA 1
ATOM 831 C C . GLY A 1 129 ? 33.537 -1.943 -43.921 1.00 80.81 129 GLY A C 1
ATOM 832 O O . GLY A 1 129 ? 34.212 -1.606 -44.890 1.00 80.81 129 GLY A O 1
ATOM 833 N N . LEU A 1 130 ? 34.009 -2.757 -42.970 1.00 81.62 130 LEU A N 1
ATOM 834 C CA . LEU A 1 130 ? 35.394 -3.226 -42.972 1.00 81.62 130 LEU A CA 1
ATOM 835 C C . LEU A 1 130 ? 35.648 -4.233 -44.086 1.00 81.62 130 LEU A C 1
ATOM 837 O O . LEU A 1 130 ? 36.668 -4.120 -44.763 1.00 81.62 130 LEU A O 1
ATOM 841 N N . HIS A 1 131 ? 34.735 -5.178 -44.328 1.00 84.69 131 HIS A N 1
ATOM 842 C CA . HIS A 1 131 ? 34.942 -6.125 -45.422 1.00 84.69 131 HIS A CA 1
ATOM 843 C C . HIS A 1 131 ? 34.935 -5.421 -46.781 1.00 84.69 131 HIS A C 1
ATOM 845 O O . HIS A 1 131 ? 35.743 -5.761 -47.639 1.00 84.69 131 HIS A O 1
ATOM 851 N N . ASN A 1 132 ? 34.084 -4.407 -46.973 1.00 83.62 132 ASN A N 1
ATOM 852 C CA . ASN A 1 132 ? 34.035 -3.662 -48.227 1.00 83.62 132 ASN A CA 1
ATOM 853 C C . ASN A 1 132 ? 35.264 -2.766 -48.389 1.00 83.62 132 ASN A C 1
ATOM 855 O O . ASN A 1 132 ? 35.821 -2.699 -49.478 1.00 83.62 132 ASN A O 1
ATOM 859 N N . ALA A 1 133 ? 35.732 -2.123 -47.319 1.00 83.38 133 ALA A N 1
ATOM 860 C CA . ALA A 1 133 ? 36.955 -1.327 -47.358 1.00 83.38 133 ALA A CA 1
ATOM 861 C C . ALA A 1 133 ? 38.191 -2.187 -47.676 1.00 83.38 133 ALA A C 1
ATOM 863 O O . ALA A 1 133 ? 39.020 -1.794 -48.494 1.00 83.38 133 ALA A O 1
ATOM 864 N N . LEU A 1 134 ? 38.293 -3.379 -47.080 1.00 82.88 134 LEU A N 1
ATOM 865 C CA . LEU A 1 134 ? 39.380 -4.327 -47.341 1.00 82.88 134 LEU A CA 1
ATOM 866 C C . LEU A 1 134 ? 39.308 -4.911 -48.758 1.00 82.88 134 LEU A C 1
ATOM 868 O O . LEU A 1 134 ? 40.336 -5.028 -49.424 1.00 82.88 134 LEU A O 1
ATOM 872 N N . ALA A 1 135 ? 38.108 -5.235 -49.244 1.00 83.38 135 ALA A N 1
ATOM 873 C CA . ALA A 1 135 ? 37.900 -5.714 -50.608 1.00 83.38 135 ALA A CA 1
ATOM 874 C C . ALA A 1 135 ? 38.258 -4.642 -51.650 1.00 83.38 135 ALA A C 1
ATOM 876 O O . ALA A 1 135 ? 38.935 -4.929 -52.628 1.00 83.38 135 ALA A O 1
ATOM 877 N N . LEU A 1 136 ? 37.875 -3.383 -51.422 1.00 82.38 136 LEU A N 1
ATOM 878 C CA . LEU A 1 136 ? 38.255 -2.292 -52.321 1.00 82.38 136 LEU A CA 1
ATOM 879 C C . LEU A 1 136 ? 39.758 -2.019 -52.284 1.00 82.38 136 LEU A C 1
ATOM 881 O O . LEU A 1 136 ? 40.363 -1.812 -53.328 1.00 82.38 136 LEU A O 1
ATOM 885 N N . HIS A 1 137 ? 40.379 -2.050 -51.105 1.00 86.38 137 HIS A N 1
ATOM 886 C CA . HIS A 1 137 ? 41.820 -1.849 -50.988 1.00 86.38 137 HIS A CA 1
ATOM 887 C C . HIS A 1 137 ? 42.619 -2.954 -51.695 1.00 86.38 137 HIS A C 1
ATOM 889 O O . HIS A 1 137 ? 43.600 -2.660 -52.367 1.00 86.38 137 HIS A O 1
ATOM 895 N N . THR A 1 138 ? 42.198 -4.215 -51.573 1.00 79.75 138 THR A N 1
ATOM 896 C CA . THR A 1 138 ? 42.854 -5.343 -52.259 1.00 79.75 138 THR A CA 1
ATOM 897 C C . THR A 1 138 ? 42.733 -5.236 -53.776 1.00 79.75 138 THR A C 1
ATOM 899 O O . THR A 1 138 ? 43.754 -5.296 -54.453 1.00 79.75 138 THR A O 1
ATOM 902 N N . VAL A 1 139 ? 41.537 -4.935 -54.291 1.00 82.81 139 VAL A N 1
ATOM 903 C CA . VAL A 1 139 ? 41.313 -4.718 -55.731 1.00 82.81 139 VAL A CA 1
ATOM 904 C C . VAL A 1 139 ? 42.144 -3.544 -56.266 1.00 82.81 139 VAL A C 1
ATOM 906 O O . VAL A 1 139 ? 42.822 -3.685 -57.277 1.00 82.81 139 VAL A O 1
ATOM 909 N N . VAL A 1 140 ? 42.168 -2.402 -55.568 1.00 82.56 140 VAL A N 1
ATOM 910 C CA . VAL A 1 140 ? 42.950 -1.222 -55.990 1.00 82.56 140 VAL A CA 1
ATOM 911 C C . VAL A 1 140 ? 44.457 -1.497 -55.983 1.00 82.56 140 VAL A C 1
ATOM 913 O O . VAL A 1 140 ? 45.172 -1.032 -56.868 1.00 82.56 140 VAL A O 1
ATOM 916 N N . VAL A 1 141 ? 44.960 -2.250 -55.002 1.00 83.00 141 VAL A N 1
ATOM 917 C CA . VAL A 1 141 ? 46.380 -2.631 -54.934 1.00 83.00 141 VAL A CA 1
ATOM 918 C C . VAL A 1 141 ? 46.749 -3.622 -56.044 1.00 83.00 141 VAL A C 1
ATOM 920 O O . VAL A 1 141 ? 47.844 -3.525 -56.603 1.00 83.00 141 VAL A O 1
ATOM 923 N N . GLU A 1 142 ? 45.851 -4.543 -56.397 1.00 74.75 142 GLU A N 1
ATOM 924 C CA . GLU A 1 142 ? 46.039 -5.474 -57.516 1.00 74.75 142 GLU A CA 1
ATOM 925 C C . GLU A 1 142 ? 46.031 -4.767 -58.877 1.00 74.75 142 GLU A C 1
ATOM 927 O O . GLU A 1 142 ? 46.890 -5.066 -59.707 1.00 74.75 142 GLU A O 1
ATOM 932 N N . ASP A 1 143 ? 45.144 -3.790 -59.086 1.00 76.25 143 ASP A N 1
ATOM 933 C CA . ASP A 1 143 ? 45.116 -2.973 -60.308 1.00 76.25 143 ASP A CA 1
ATOM 934 C C . ASP A 1 143 ? 46.350 -2.066 -60.445 1.00 76.25 143 ASP A C 1
ATOM 936 O O . ASP A 1 143 ? 46.793 -1.797 -61.557 1.00 76.25 143 ASP A O 1
ATOM 940 N N . TYR A 1 144 ? 46.948 -1.621 -59.334 1.00 71.00 144 TYR A N 1
ATOM 941 C CA . TYR A 1 144 ? 48.177 -0.815 -59.352 1.00 71.00 144 TYR A CA 1
ATOM 942 C C . TYR A 1 144 ? 49.453 -1.648 -59.572 1.00 71.00 144 TYR A C 1
ATOM 944 O O . TYR A 1 144 ? 50.504 -1.103 -59.903 1.00 71.00 144 TYR A O 1
ATOM 952 N N . SER A 1 145 ? 49.383 -2.965 -59.357 1.00 67.56 145 SER A N 1
ATOM 953 C CA . SER A 1 145 ? 50.529 -3.881 -59.462 1.00 67.56 145 SER A CA 1
ATOM 954 C C . SER A 1 145 ? 50.626 -4.599 -60.819 1.00 67.56 145 SER A C 1
ATOM 956 O O . SER A 1 145 ? 51.536 -5.411 -61.003 1.00 67.56 145 SER A O 1
ATOM 958 N N . ARG A 1 146 ? 49.700 -4.332 -61.750 1.00 59.72 146 ARG A N 1
ATOM 959 C CA . ARG A 1 146 ? 49.726 -4.788 -63.151 1.00 59.72 146 ARG A CA 1
ATOM 960 C C . ARG A 1 146 ? 50.253 -3.706 -64.083 1.00 59.72 146 ARG A C 1
ATOM 962 O O . ARG A 1 146 ? 50.893 -4.102 -65.082 1.00 59.72 146 ARG A O 1
#

Secondary structure (DSSP, 8-state):
----PPPEEEESSS-EEEEEES-EEEESSSEEEEEEES-EEEESSSEEEEEEES-EEEEEES-EEEEEES-EEEEEE------EE-HHHHHHHHHHHHHHHHHHHHHHHHHHHHHHHHHHHHHHHHHHHHHHHHHHHHHHHHHHT-

Sequence (146 aa):
MGKIGRSKKSGGSGLEVVGVIGSRVSGGSGLEVVGVIGSRVSGGSGLEVVGVIGSRVSGGSGLEVVEVIGSGVSGRAGLKRQKQKGLLGLGLGLGLGLGLGLGLGLGLGLGLGLGLGLGLGLGLGLGLGLHNALALHTVVVEDYSR

Foldseek 3Di:
DDPPDADEAEDEACDEAEDAECHEYEYEHNYEYEAHENYEYEYEHNYHYEHEYCYEYEYEHNYEYHHEEQYHYDYDYHHPDDPHPHVCCVCCVCCCVCCCCCVCCCCCVVVCCCCCVVVVVVVCVVVVPVVVVVVVVVVVVVVVVD

Organism: Pyricularia oryzae (strain 70-15 / ATCC MYA-4617 / FGSC 8958) (NCBI:txid242507)

Radius of gyration: 34.43 Å; chains: 1; bounding box: 75×25×93 Å